Protein AF-A0A8S7XB32-F1 (afdb_monomer_lite)

InterPro domains:
  IPR017739 Type VI secretion system-associated, VCA0119 [PF16989] (12-96)

Secondary structure (DSSP, 8-state):
-----THHHHHHHHTHHHHHHHHHHH-HHHHHHHHHT-TT--SHHHHHHHHHHHHHHHHHTT-HHHHHHHHHHHHHHHHT--HHHH-HHHHHHHHHHHHHHHHHHHTT-S--HHHHHHHHHHHHHHHHH-HHHHHHHHHTTS--

Organism: Escherichia coli (NCBI:txid562)

Radius of gyration: 22.01 Å; chains: 1; bounding box: 54×18×60 Å

Foldseek 3Di:
DDDPPCPVLVVLLVCLVVLLVCCVPPNLVRSLVCLVPDPPQDAPSSVLSSLLSNLVSCVVVPVPVVSVVSVVVSVVSVVPDDCCRVPLPVVLVVLLVVLVVLVVVCVVDPDCPVSVVVNVVSLVVNCVSPVVVSVVVVVVVVPD

pLDDT: mean 87.92, std 14.81, range [36.84, 98.31]

Sequence (144 aa):
AAVPTDDATNDVLALEPEALEMADSQGVEAALGWIQTRPGITTARQRLLLRLLMARVAEQYGKNEMALLLLEELDTAAQGITLTQWEPELLFEVKARQLKLLRLRAHRYADKALLNRKMEILLGTLVTIDPVRAAVLCDTQHKE

Structure (mmCIF, N/CA/C/O backbone):
data_AF-A0A8S7XB32-F1
#
_entry.id   AF-A0A8S7XB32-F1
#
loop_
_atom_site.group_PDB
_atom_site.id
_atom_site.type_symbol
_atom_site.label_atom_id
_atom_site.label_alt_id
_atom_site.label_comp_id
_atom_site.label_asym_id
_atom_site.label_entity_id
_atom_site.label_seq_id
_atom_site.pdbx_PDB_ins_code
_atom_site.Cartn_x
_atom_site.Cartn_y
_atom_site.Cartn_z
_atom_site.occupancy
_atom_site.B_iso_or_equiv
_atom_site.auth_seq_id
_atom_site.auth_comp_id
_atom_site.auth_asym_id
_atom_site.auth_atom_id
_atom_site.pdbx_PDB_model_num
ATOM 1 N N . ALA A 1 1 ? -7.615 8.338 -22.190 1.00 37.62 1 ALA A N 1
ATOM 2 C CA . ALA A 1 1 ? -8.230 7.407 -21.229 1.00 37.62 1 ALA A CA 1
ATOM 3 C C . ALA A 1 1 ? -8.207 8.095 -19.879 1.00 37.62 1 ALA A C 1
ATOM 5 O O . ALA A 1 1 ? -7.160 8.634 -19.536 1.00 37.62 1 ALA A O 1
ATOM 6 N N . ALA A 1 2 ? -9.354 8.191 -19.208 1.00 36.84 2 ALA A N 1
ATOM 7 C CA . ALA A 1 2 ? -9.426 8.756 -17.868 1.00 36.84 2 ALA A CA 1
ATOM 8 C C . ALA A 1 2 ? -8.513 7.932 -16.952 1.00 36.84 2 ALA A C 1
ATOM 10 O O . ALA A 1 2 ? -8.619 6.707 -16.923 1.00 36.84 2 ALA A O 1
ATOM 11 N N . VAL A 1 3 ? -7.568 8.603 -16.299 1.00 38.66 3 VAL A N 1
ATOM 12 C CA . VAL A 1 3 ? -6.813 8.027 -15.186 1.00 38.66 3 VAL A CA 1
ATOM 13 C C . VAL A 1 3 ? -7.864 7.726 -14.116 1.00 38.66 3 VAL A C 1
ATOM 15 O O . VAL A 1 3 ? -8.619 8.650 -13.804 1.00 38.66 3 VAL A O 1
ATOM 18 N N . PRO A 1 4 ? -8.006 6.482 -13.623 1.00 42.34 4 PRO A N 1
ATOM 19 C CA . PRO A 1 4 ? -8.867 6.243 -12.480 1.00 42.34 4 PRO A CA 1
ATOM 20 C C . PRO A 1 4 ? -8.300 7.097 -11.350 1.00 42.34 4 PRO A C 1
ATOM 22 O O . PRO A 1 4 ? -7.150 6.933 -10.952 1.00 42.34 4 PRO A O 1
ATOM 25 N N . THR A 1 5 ? -9.061 8.112 -10.959 1.00 42.47 5 THR A N 1
ATOM 26 C CA . THR A 1 5 ? -8.729 8.981 -9.842 1.00 42.47 5 THR A CA 1
ATOM 27 C C . THR A 1 5 ? -8.639 8.133 -8.583 1.00 42.47 5 THR A C 1
ATOM 29 O O .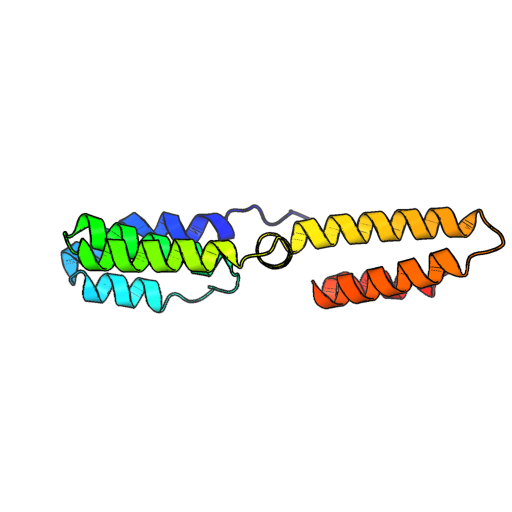 THR A 1 5 ? -9.338 7.130 -8.449 1.00 42.47 5 THR A O 1
ATOM 32 N N . ASP A 1 6 ? -7.788 8.574 -7.664 1.00 49.28 6 ASP A N 1
ATOM 33 C CA . ASP A 1 6 ? -7.563 8.108 -6.289 1.00 49.28 6 ASP A CA 1
ATOM 34 C C . ASP A 1 6 ? -8.819 7.861 -5.410 1.00 49.28 6 ASP A C 1
ATOM 36 O O . ASP A 1 6 ? -8.701 7.632 -4.205 1.00 49.28 6 ASP A O 1
ATOM 40 N N . ASP A 1 7 ? -10.031 7.905 -5.968 1.00 45.78 7 ASP A N 1
ATOM 41 C CA . ASP A 1 7 ? -11.299 7.752 -5.254 1.00 45.78 7 ASP A CA 1
ATOM 42 C C . ASP A 1 7 ? -11.420 6.371 -4.598 1.00 45.78 7 ASP A C 1
ATOM 44 O O . ASP A 1 7 ? -11.670 6.287 -3.398 1.00 45.78 7 ASP A O 1
ATOM 48 N N . ALA A 1 8 ? -11.087 5.287 -5.311 1.00 48.41 8 ALA A N 1
ATOM 49 C CA . ALA A 1 8 ? -11.128 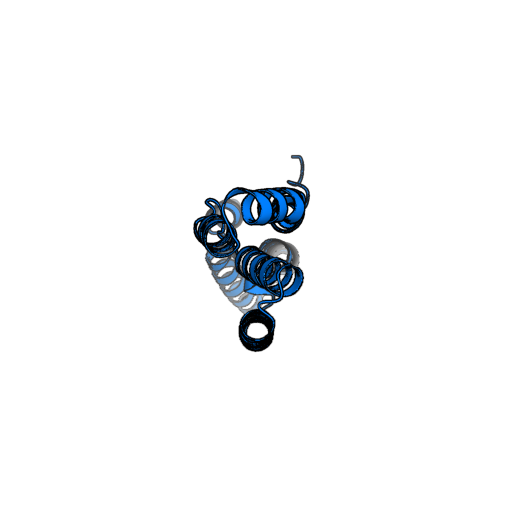3.933 -4.739 1.00 48.41 8 ALA A CA 1
ATOM 50 C C . ALA A 1 8 ? -10.148 3.743 -3.562 1.00 48.41 8 ALA A C 1
ATOM 52 O O . ALA A 1 8 ? -10.289 2.836 -2.735 1.00 48.41 8 ALA A O 1
ATOM 53 N N . THR A 1 9 ? -9.117 4.587 -3.489 1.00 51.78 9 THR A N 1
ATOM 54 C CA . THR A 1 9 ? -8.089 4.579 -2.451 1.00 51.78 9 THR A CA 1
ATOM 55 C C . THR A 1 9 ? -8.488 5.416 -1.229 1.00 51.78 9 THR A C 1
ATOM 57 O O . THR A 1 9 ? -7.918 5.199 -0.156 1.00 51.78 9 THR A O 1
ATOM 60 N N . ASN A 1 10 ? -9.452 6.335 -1.359 1.00 55.75 10 ASN A N 1
ATOM 61 C CA . ASN A 1 10 ? -10.005 7.147 -0.267 1.00 55.75 10 ASN A CA 1
ATOM 62 C C . ASN A 1 10 ? -11.328 6.581 0.296 1.00 55.75 10 ASN A C 1
ATOM 64 O O . ASN A 1 10 ? -11.760 6.970 1.381 1.00 55.75 10 ASN A O 1
ATOM 68 N N . ASP A 1 11 ? -11.920 5.600 -0.388 1.00 76.56 11 ASP A N 1
ATOM 69 C CA . ASP A 1 11 ? -13.190 4.974 -0.006 1.00 76.56 11 ASP A CA 1
ATOM 70 C C . ASP A 1 11 ? -13.159 4.257 1.350 1.00 76.56 11 ASP A C 1
ATOM 72 O O . ASP A 1 11 ? -14.167 4.230 2.048 1.00 76.56 11 ASP A O 1
ATOM 76 N N . VAL A 1 12 ? -12.025 3.678 1.768 1.00 89.25 12 VAL A N 1
ATOM 77 C CA . VAL A 1 12 ? -11.994 2.848 2.991 1.00 89.25 12 VAL A CA 1
ATOM 78 C C . VAL A 1 12 ? -12.271 3.674 4.246 1.00 89.25 12 VAL A C 1
ATOM 80 O O . VAL A 1 12 ? -13.068 3.257 5.080 1.00 89.25 12 VAL A O 1
ATOM 83 N N . LEU A 1 13 ? -11.646 4.847 4.390 1.00 91.81 13 LEU A N 1
ATOM 84 C CA . LEU A 1 13 ? -11.884 5.707 5.555 1.00 91.81 13 LEU A CA 1
ATOM 85 C C . LEU A 1 13 ? -13.231 6.436 5.477 1.00 91.81 13 LEU A C 1
ATOM 87 O O . LEU A 1 13 ? -13.777 6.799 6.514 1.00 91.81 13 LEU A O 1
ATOM 91 N N . ALA A 1 14 ? -13.803 6.593 4.280 1.00 92.31 14 ALA A N 1
ATOM 92 C CA . ALA A 1 14 ? -15.145 7.147 4.107 1.00 92.31 14 ALA A CA 1
ATOM 93 C C . ALA A 1 14 ? -16.254 6.250 4.700 1.00 92.31 14 ALA A C 1
ATOM 95 O O . ALA A 1 14 ? -17.372 6.720 4.889 1.00 92.31 14 ALA A O 1
ATOM 96 N N . LEU A 1 15 ? -15.946 4.988 5.032 1.00 93.44 15 LEU A N 1
ATOM 97 C CA . LEU A 1 15 ? -16.860 4.040 5.688 1.00 93.44 15 LEU A CA 1
ATOM 98 C C . LEU A 1 15 ? -16.975 4.230 7.202 1.00 93.44 15 LEU A C 1
ATOM 100 O O . LEU A 1 15 ? -17.771 3.553 7.846 1.00 93.44 15 LEU A O 1
ATOM 104 N N . GLU A 1 16 ? -16.179 5.116 7.790 1.00 95.75 16 GLU A N 1
ATOM 105 C CA . GLU A 1 16 ? -16.225 5.392 9.222 1.00 95.75 16 GLU A CA 1
ATOM 106 C C . GLU A 1 16 ? -17.617 5.724 9.775 1.00 95.75 16 GLU A C 1
ATOM 108 O O . GLU A 1 16 ? -17.998 5.071 10.744 1.00 95.75 16 GLU A O 1
ATOM 113 N N . PRO A 1 17 ? -18.413 6.646 9.196 1.00 96.44 17 PRO A N 1
ATOM 114 C CA . PRO A 1 17 ? -19.762 6.904 9.695 1.00 96.44 17 PRO A CA 1
ATOM 115 C C . PRO A 1 17 ? -20.636 5.641 9.718 1.00 96.44 17 PRO A C 1
ATOM 117 O O . PRO A 1 17 ? -21.289 5.383 10.722 1.00 96.44 17 PRO A O 1
ATOM 120 N N . GLU A 1 18 ? -20.586 4.807 8.674 1.00 96.50 18 GLU A N 1
ATOM 121 C CA . GLU A 1 18 ? -21.346 3.547 8.609 1.00 96.50 18 GLU A CA 1
ATOM 122 C C . GLU A 1 18 ? -20.871 2.544 9.676 1.00 96.50 18 GLU A C 1
ATOM 124 O O . GLU A 1 18 ? -21.677 1.863 10.311 1.00 96.50 18 GLU A O 1
ATOM 129 N N . ALA A 1 19 ? -19.560 2.479 9.929 1.00 97.06 19 ALA A N 1
ATOM 130 C CA . ALA A 1 19 ? -19.000 1.629 10.975 1.00 97.06 19 ALA A CA 1
ATOM 131 C C . ALA A 1 19 ? -19.415 2.080 12.386 1.00 97.06 19 ALA A C 1
ATOM 133 O O . ALA A 1 19 ? -19.663 1.236 13.248 1.00 97.06 19 ALA A O 1
ATOM 134 N N . LEU A 1 20 ? -19.500 3.393 12.622 1.00 97.62 20 LEU A N 1
ATOM 135 C CA . LEU A 1 20 ? -19.987 3.954 13.883 1.00 97.62 20 LEU A CA 1
ATOM 136 C C . LEU A 1 20 ? -21.488 3.683 14.059 1.00 97.62 20 LEU A C 1
ATOM 138 O O . LEU A 1 20 ? -21.894 3.166 15.093 1.00 97.62 20 LEU A O 1
ATOM 142 N N . GLU A 1 21 ? -22.305 3.897 13.027 1.00 97.56 21 GLU A N 1
ATOM 143 C CA . GLU A 1 21 ? -23.735 3.550 13.061 1.00 97.56 21 GLU A CA 1
ATOM 144 C C . GLU A 1 21 ? -23.964 2.052 13.341 1.00 97.56 21 GLU A C 1
ATOM 146 O O . GLU A 1 21 ? -24.854 1.667 14.109 1.00 97.56 21 GLU A O 1
ATOM 151 N N . MET A 1 22 ? -23.134 1.180 12.761 1.00 97.44 22 MET A N 1
ATOM 152 C CA . MET A 1 22 ? -23.139 -0.258 13.042 1.00 97.44 22 MET A CA 1
ATOM 153 C C . MET A 1 22 ? -22.771 -0.551 14.501 1.00 97.44 22 MET A C 1
ATOM 155 O O . MET A 1 22 ? -23.405 -1.385 15.144 1.00 97.44 22 MET A O 1
ATOM 159 N N . ALA A 1 23 ? -21.761 0.132 15.039 1.00 97.50 23 ALA A N 1
ATOM 160 C CA . ALA A 1 23 ? -21.334 -0.050 16.419 1.00 97.50 23 ALA A CA 1
ATOM 161 C C . ALA A 1 23 ? -22.400 0.429 17.419 1.00 97.50 23 ALA A C 1
ATOM 163 O O . ALA A 1 23 ? -22.637 -0.257 18.415 1.00 97.50 23 ALA A O 1
ATOM 164 N N . ASP A 1 24 ? -23.090 1.534 17.126 1.00 97.75 24 ASP A N 1
ATOM 165 C CA . ASP A 1 24 ? -24.211 2.041 17.926 1.00 97.75 24 ASP A CA 1
ATOM 166 C C . ASP A 1 24 ? -25.418 1.094 17.912 1.00 97.75 24 ASP A C 1
ATOM 168 O O . ASP A 1 24 ? -26.086 0.914 18.931 1.00 97.75 24 ASP A O 1
ATOM 172 N N . SER A 1 25 ? -25.710 0.477 16.763 1.00 97.69 25 SER A N 1
ATOM 173 C CA . SER A 1 25 ? -26.911 -0.349 16.577 1.00 97.69 25 SER A CA 1
ATOM 174 C C . SER A 1 25 ? -26.722 -1.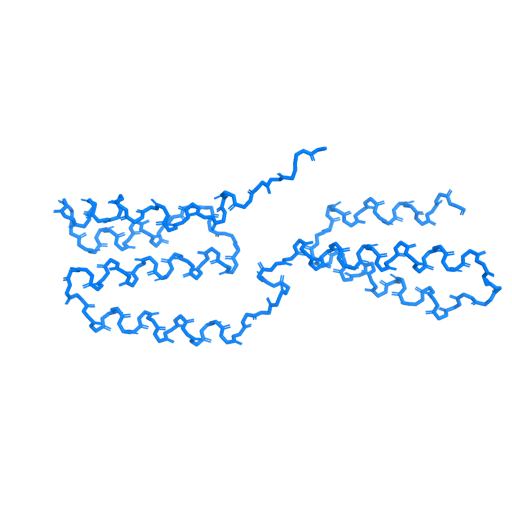830 16.924 1.00 97.69 25 SER A C 1
ATOM 176 O O . SER A 1 25 ? -27.644 -2.459 17.445 1.00 97.69 25 SER A O 1
ATOM 178 N N . GLN A 1 26 ? -25.551 -2.400 16.636 1.00 97.44 26 GLN A N 1
ATOM 179 C CA . GLN A 1 26 ? -25.266 -3.840 16.731 1.00 97.44 26 GLN A CA 1
ATOM 180 C C . GLN A 1 26 ? -24.061 -4.162 17.625 1.00 97.44 26 GLN A C 1
ATOM 182 O O . GLN A 1 26 ? -23.781 -5.331 17.894 1.00 97.44 26 GLN A O 1
ATOM 187 N N . GLY A 1 27 ? -23.370 -3.140 18.131 1.00 96.94 27 GLY A N 1
ATOM 188 C CA . GLY A 1 27 ? -22.212 -3.279 19.003 1.00 96.94 27 GLY A CA 1
ATOM 189 C C . GLY A 1 27 ? -20.876 -3.267 18.260 1.00 96.94 27 GLY A C 1
ATOM 190 O O . GLY A 1 27 ? -20.765 -3.579 17.074 1.00 96.94 27 GLY A O 1
ATOM 191 N N . VAL A 1 28 ? -19.819 -2.932 19.004 1.00 97.06 28 VAL A N 1
ATOM 192 C CA . VAL A 1 28 ? -18.452 -2.759 18.480 1.00 97.06 28 VAL A CA 1
ATOM 193 C C . VAL A 1 28 ? -17.927 -4.016 17.784 1.00 97.06 28 VAL A C 1
ATOM 195 O O . VAL A 1 28 ? -17.269 -3.920 16.756 1.00 97.06 28 VAL A O 1
ATOM 198 N N . GLU A 1 29 ? -18.225 -5.205 18.311 1.00 96.81 29 GLU A N 1
ATOM 199 C CA . GLU A 1 29 ? -17.777 -6.470 17.713 1.00 96.81 29 GLU A CA 1
ATOM 200 C C . GLU A 1 29 ? -18.375 -6.687 16.315 1.00 96.81 29 GLU A C 1
ATOM 202 O O . GLU A 1 29 ? -17.653 -7.074 15.395 1.00 96.81 29 GLU A O 1
ATOM 207 N N . ALA A 1 30 ? -19.658 -6.356 16.128 1.00 97.31 30 ALA A N 1
ATOM 208 C CA . ALA A 1 30 ? -20.321 -6.438 14.830 1.00 97.31 30 ALA A CA 1
ATOM 209 C C . ALA A 1 30 ? -19.704 -5.453 13.825 1.00 97.31 30 ALA A C 1
ATOM 211 O O . ALA A 1 30 ? -19.396 -5.839 12.697 1.00 97.31 30 ALA A O 1
ATOM 212 N N . ALA A 1 31 ? -19.444 -4.212 14.252 1.00 97.75 31 ALA A N 1
ATOM 213 C CA . ALA A 1 31 ? -18.771 -3.215 13.422 1.00 97.75 31 ALA A CA 1
ATOM 214 C C . ALA A 1 31 ? -17.358 -3.656 13.013 1.00 97.75 31 ALA A C 1
ATOM 216 O O . ALA A 1 31 ? -17.005 -3.597 11.836 1.00 97.75 31 ALA A O 1
ATOM 217 N N . LEU A 1 32 ? -16.557 -4.167 13.953 1.00 96.75 32 LEU A N 1
ATOM 218 C CA . LEU A 1 32 ? -15.210 -4.663 13.663 1.00 96.75 32 LEU A CA 1
ATOM 219 C C . LEU A 1 32 ? -15.229 -5.874 12.721 1.00 96.75 32 LEU A C 1
ATOM 221 O O . LEU A 1 32 ? -14.415 -5.932 11.798 1.00 96.75 32 LEU A O 1
ATOM 225 N N . GLY A 1 33 ? -16.164 -6.811 12.905 1.00 96.81 33 GLY A N 1
ATOM 226 C CA . GLY A 1 33 ? -16.346 -7.951 12.003 1.00 96.81 33 GLY A CA 1
ATOM 227 C C . GLY A 1 33 ? -16.764 -7.526 10.590 1.00 96.81 33 GLY A C 1
ATOM 228 O O . GLY A 1 33 ? -16.260 -8.060 9.598 1.00 96.81 33 GLY A O 1
ATOM 229 N N . TRP A 1 34 ? -17.628 -6.516 10.485 1.00 96.25 34 TRP A N 1
ATOM 230 C CA . TRP A 1 34 ? -18.037 -5.927 9.210 1.00 96.25 34 TRP A CA 1
ATOM 231 C C . TRP A 1 34 ? -16.875 -5.228 8.491 1.00 96.25 34 TRP A C 1
ATOM 233 O O . TRP A 1 34 ? -16.673 -5.452 7.297 1.00 96.25 34 TRP A O 1
ATOM 243 N N . ILE A 1 35 ? -16.054 -4.456 9.216 1.00 95.88 35 ILE A N 1
ATOM 244 C CA . ILE A 1 35 ? -14.838 -3.850 8.653 1.00 95.88 35 ILE A CA 1
ATOM 245 C C . ILE A 1 35 ? -13.876 -4.948 8.176 1.00 95.88 35 ILE A C 1
ATOM 247 O O . ILE A 1 35 ? -13.373 -4.884 7.058 1.00 95.88 35 ILE A O 1
ATOM 251 N N . GLN A 1 36 ? -13.633 -5.980 8.991 1.00 94.38 36 GLN A N 1
ATOM 252 C CA . GLN A 1 36 ? -12.665 -7.040 8.688 1.00 94.38 36 GLN A CA 1
ATOM 253 C C . GLN A 1 36 ? -13.028 -7.860 7.442 1.00 94.38 36 GLN A C 1
ATOM 255 O O . GLN A 1 36 ? -12.141 -8.302 6.712 1.00 94.38 36 GLN A O 1
ATOM 260 N N . THR A 1 37 ? -14.320 -8.071 7.192 1.00 93.12 37 THR A N 1
ATOM 261 C CA . THR A 1 37 ? -14.819 -8.904 6.084 1.00 93.12 37 THR A CA 1
ATOM 262 C C . THR A 1 37 ? -15.078 -8.115 4.798 1.00 93.12 37 THR A C 1
ATOM 264 O O . THR A 1 37 ? -15.670 -8.642 3.852 1.00 93.12 37 THR A O 1
ATOM 267 N N . ARG A 1 38 ? -14.612 -6.858 4.725 1.00 90.69 38 ARG A N 1
ATOM 268 C CA . ARG A 1 38 ? -14.865 -5.973 3.586 1.00 90.69 38 ARG A CA 1
ATOM 269 C C . ARG A 1 38 ? -14.301 -6.552 2.274 1.00 90.69 38 ARG A C 1
ATOM 271 O O . ARG A 1 38 ? -13.102 -6.835 2.189 1.00 90.69 38 ARG A O 1
ATOM 278 N N . PRO A 1 39 ? -15.124 -6.691 1.217 1.00 87.81 39 PRO A N 1
ATOM 279 C CA . PRO A 1 39 ? -14.643 -7.118 -0.092 1.00 87.81 39 PRO A CA 1
ATOM 280 C C . PRO A 1 39 ? -13.838 -6.004 -0.778 1.00 87.81 39 PRO A C 1
ATOM 282 O O . PRO A 1 39 ? -13.979 -4.826 -0.460 1.00 87.81 39 PRO A O 1
ATOM 285 N N . GLY A 1 40 ? -13.010 -6.368 -1.760 1.00 85.06 40 GLY A N 1
ATOM 286 C CA . GLY A 1 40 ? -12.283 -5.397 -2.594 1.00 85.06 40 GLY A CA 1
ATOM 287 C C . GLY A 1 40 ? -10.972 -4.870 -2.001 1.00 85.06 40 GLY A C 1
ATOM 288 O O . GLY A 1 40 ? -10.302 -4.051 -2.627 1.00 85.06 40 GLY A O 1
ATOM 289 N N . ILE A 1 41 ? -10.559 -5.370 -0.837 1.00 87.38 41 ILE A N 1
ATOM 290 C CA . ILE A 1 41 ? -9.277 -5.031 -0.215 1.00 87.38 41 ILE A CA 1
ATOM 291 C C . ILE A 1 41 ? -8.165 -5.847 -0.874 1.00 87.38 41 ILE A C 1
ATOM 293 O O . ILE A 1 41 ? -7.969 -7.027 -0.586 1.00 87.38 41 ILE A O 1
ATOM 297 N N . THR A 1 42 ? -7.430 -5.212 -1.780 1.00 82.88 42 THR A N 1
ATOM 298 C CA . THR A 1 42 ? -6.435 -5.885 -2.628 1.00 82.88 42 THR A CA 1
ATOM 299 C C . THR A 1 42 ? -5.024 -5.353 -2.396 1.00 82.88 42 THR A C 1
ATOM 301 O O . THR A 1 42 ? -4.065 -6.133 -2.380 1.00 82.88 42 THR A O 1
ATOM 304 N N . THR A 1 43 ? -4.872 -4.058 -2.112 1.00 84.50 43 THR A N 1
ATOM 305 C CA . THR A 1 43 ? -3.559 -3.416 -1.956 1.00 84.50 43 THR A CA 1
ATOM 306 C C . THR A 1 43 ? -3.075 -3.383 -0.503 1.00 84.50 43 THR A C 1
ATOM 308 O O . THR A 1 43 ? -3.856 -3.494 0.445 1.00 84.50 43 THR A O 1
ATOM 311 N N . ALA A 1 44 ? -1.759 -3.225 -0.308 1.00 86.81 44 ALA A N 1
ATOM 312 C CA . ALA A 1 44 ? -1.175 -3.066 1.029 1.00 86.81 44 ALA A CA 1
ATOM 313 C C . ALA A 1 44 ? -1.693 -1.796 1.724 1.00 86.81 44 ALA A C 1
ATOM 315 O O . ALA A 1 44 ? -2.044 -1.836 2.901 1.00 86.81 44 ALA A O 1
ATOM 316 N N . ARG A 1 45 ? -1.828 -0.701 0.963 1.00 86.38 45 ARG A N 1
ATOM 317 C CA . ARG A 1 45 ? -2.414 0.562 1.426 1.00 86.38 45 ARG A CA 1
ATOM 318 C C . ARG A 1 45 ? -3.852 0.380 1.915 1.00 86.38 45 ARG A C 1
ATOM 320 O O . ARG A 1 45 ? -4.167 0.801 3.021 1.00 86.38 45 ARG A O 1
ATOM 327 N N . GLN A 1 46 ? -4.708 -0.297 1.143 1.00 88.12 46 GLN A N 1
ATOM 328 C CA . GLN A 1 46 ? -6.098 -0.564 1.543 1.00 88.12 46 GLN A CA 1
ATOM 329 C C . GLN A 1 46 ? -6.182 -1.393 2.831 1.00 88.12 46 GLN A C 1
ATOM 331 O O . GLN A 1 46 ? -6.984 -1.074 3.705 1.00 88.12 46 GLN A O 1
ATOM 336 N N . ARG A 1 47 ? -5.334 -2.423 2.977 1.00 90.25 47 ARG A N 1
ATOM 337 C CA . ARG A 1 47 ? -5.274 -3.233 4.207 1.00 90.25 47 ARG A CA 1
ATOM 338 C C . ARG A 1 47 ? -4.910 -2.398 5.434 1.00 90.25 47 ARG A C 1
ATOM 340 O O . ARG A 1 47 ? -5.541 -2.560 6.474 1.00 90.25 47 ARG A O 1
ATOM 347 N N . LEU A 1 48 ? -3.946 -1.487 5.310 1.00 91.69 48 LEU A N 1
ATOM 348 C CA . LEU A 1 48 ? -3.594 -0.584 6.407 1.00 91.69 48 LEU A CA 1
ATOM 349 C C . LEU A 1 48 ? -4.717 0.394 6.747 1.00 91.69 48 LEU A C 1
ATOM 351 O O . LEU A 1 48 ? -5.037 0.559 7.918 1.00 91.69 48 LEU A O 1
ATOM 355 N N . LEU A 1 49 ? -5.352 1.011 5.747 1.00 92.69 49 LEU A N 1
ATOM 356 C CA . LEU A 1 49 ? -6.471 1.929 5.989 1.00 92.69 49 LEU A CA 1
ATOM 357 C C . LEU A 1 49 ? -7.648 1.228 6.678 1.00 92.69 49 LEU A C 1
ATOM 359 O O . LEU A 1 49 ? -8.267 1.803 7.569 1.00 92.69 49 LEU A O 1
ATOM 363 N N . LEU A 1 50 ? -7.916 -0.029 6.320 1.00 94.50 50 LEU A N 1
ATOM 364 C CA . LEU A 1 50 ? -8.934 -0.851 6.972 1.00 94.50 50 LEU A CA 1
ATOM 365 C C . LEU A 1 50 ? -8.586 -1.101 8.443 1.00 94.50 50 LEU A C 1
ATOM 367 O O . LEU A 1 50 ? -9.440 -0.970 9.318 1.00 94.50 50 LEU A O 1
ATOM 371 N N . ARG A 1 51 ? -7.320 -1.411 8.733 1.00 95.38 51 ARG A N 1
ATOM 372 C CA . ARG A 1 51 ? -6.848 -1.642 10.102 1.00 95.38 51 ARG A CA 1
ATOM 373 C C . ARG A 1 51 ? -6.882 -0.373 10.955 1.00 95.38 51 ARG A C 1
ATOM 375 O O . ARG A 1 51 ? -7.287 -0.427 12.113 1.00 95.38 51 ARG A O 1
ATOM 382 N N . LEU A 1 52 ? -6.540 0.769 10.362 1.00 96.56 52 LEU A N 1
ATOM 383 C CA . LEU A 1 52 ? -6.686 2.082 10.986 1.00 96.56 52 LEU A CA 1
ATOM 384 C C . LEU A 1 52 ? -8.157 2.395 11.296 1.00 96.56 52 LEU A C 1
ATOM 386 O O . LEU A 1 52 ? -8.460 2.865 12.388 1.00 96.56 52 LEU A O 1
ATOM 390 N N . LEU A 1 53 ? -9.078 2.098 10.375 1.00 97.00 53 LEU A N 1
ATOM 391 C CA . LEU A 1 53 ? -10.511 2.277 10.613 1.00 97.00 53 LEU A CA 1
ATOM 392 C C . LEU A 1 53 ? -10.994 1.445 11.814 1.00 97.00 53 LEU A C 1
ATOM 394 O O . LEU A 1 53 ? -11.699 1.969 12.673 1.00 97.00 53 LEU A O 1
ATOM 398 N N . MET A 1 54 ? -10.563 0.184 11.923 1.00 97.62 54 MET A N 1
ATOM 399 C CA . MET A 1 54 ? -10.860 -0.650 13.097 1.00 97.62 54 MET A CA 1
ATOM 400 C C . MET A 1 54 ? -10.359 -0.010 14.399 1.00 97.62 54 MET A C 1
ATOM 402 O O . MET A 1 54 ? -11.077 -0.027 15.397 1.00 97.62 54 MET A O 1
ATOM 406 N N . ALA A 1 55 ? -9.152 0.567 14.392 1.00 98.00 55 ALA A N 1
ATOM 407 C CA . ALA A 1 55 ? -8.582 1.229 15.565 1.00 98.00 55 ALA A CA 1
ATOM 408 C C . ALA A 1 55 ? -9.403 2.450 15.996 1.00 98.00 55 ALA A C 1
ATOM 410 O O . ALA A 1 55 ? -9.704 2.585 17.179 1.00 98.00 55 ALA A O 1
ATOM 411 N N . ARG A 1 56 ? -9.835 3.281 15.039 1.00 97.62 56 ARG A N 1
ATOM 412 C CA . ARG A 1 56 ? -10.669 4.469 15.297 1.00 97.62 56 ARG A CA 1
ATOM 413 C C . ARG A 1 56 ? -12.025 4.101 15.897 1.00 97.62 56 ARG A C 1
ATOM 415 O O . ARG A 1 56 ? -12.458 4.721 16.863 1.00 97.62 56 ARG A O 1
ATOM 422 N N . VAL A 1 57 ? -12.666 3.048 15.384 1.00 98.00 57 VAL A N 1
ATOM 423 C CA . VAL A 1 57 ? -13.917 2.535 15.967 1.00 98.00 57 VAL A CA 1
ATOM 424 C C . VAL A 1 57 ? -13.671 1.976 17.371 1.00 98.00 57 VAL A C 1
ATOM 426 O O . VAL A 1 57 ? -14.418 2.288 18.291 1.00 98.00 57 VAL A O 1
ATOM 429 N N . ALA A 1 58 ? -12.615 1.189 17.584 1.00 98.00 58 ALA A N 1
ATOM 430 C CA . ALA A 1 58 ? -12.295 0.668 18.914 1.00 98.00 58 ALA A CA 1
ATOM 431 C C . ALA A 1 58 ? -12.062 1.799 19.940 1.00 98.00 58 ALA A C 1
ATOM 433 O O . ALA A 1 58 ? -12.592 1.740 21.051 1.00 98.00 58 ALA A O 1
ATOM 434 N N . GLU A 1 59 ? -11.321 2.838 19.553 1.00 97.75 59 GLU A N 1
ATOM 435 C CA . GLU A 1 59 ? -11.052 4.025 20.370 1.00 97.75 59 GLU A CA 1
ATOM 436 C C . GLU A 1 59 ? -12.344 4.772 20.738 1.00 97.75 59 GLU A C 1
ATOM 438 O O . GLU A 1 59 ? -12.590 5.027 21.918 1.00 97.75 59 GLU A O 1
ATOM 443 N N . GLN A 1 60 ? -13.217 5.037 19.759 1.00 97.25 60 GLN A N 1
ATOM 444 C CA . GLN A 1 60 ? -14.464 5.787 19.955 1.00 97.25 60 GLN A CA 1
ATOM 445 C C . GLN A 1 60 ? -15.405 5.147 20.993 1.00 97.25 60 GLN A C 1
ATOM 447 O O . GLN A 1 60 ? -16.118 5.855 21.705 1.00 97.25 60 GLN A O 1
ATOM 452 N N . TYR A 1 61 ? -15.390 3.817 21.118 1.00 97.62 61 TYR A N 1
ATOM 453 C CA . TYR A 1 61 ? -16.235 3.068 22.059 1.00 97.62 61 TYR A CA 1
ATOM 454 C C . TYR A 1 61 ? -15.489 2.599 23.319 1.00 97.62 61 TYR A C 1
ATOM 456 O O . TYR A 1 61 ? -15.933 1.675 24.008 1.00 97.62 61 TYR A O 1
ATOM 464 N N . GLY A 1 62 ? -14.343 3.211 23.636 1.00 96.19 62 GLY A N 1
ATOM 465 C CA . GLY A 1 62 ? -13.610 2.968 24.881 1.00 96.19 62 GLY A CA 1
ATOM 466 C C . GLY A 1 62 ? -12.884 1.620 24.947 1.00 96.19 62 GLY A C 1
ATOM 467 O O . GLY A 1 62 ? -12.478 1.187 26.028 1.00 96.19 62 GLY A O 1
ATOM 468 N N . LYS A 1 63 ? -12.689 0.932 23.813 1.00 97.50 63 LYS A N 1
ATOM 469 C CA . LYS A 1 63 ? -11.864 -0.286 23.708 1.00 97.50 63 LYS A CA 1
ATOM 470 C C . LYS A 1 63 ? -10.386 0.091 23.552 1.00 97.50 63 LYS A C 1
ATOM 472 O O . LYS A 1 63 ? -9.712 -0.364 22.633 1.00 97.50 63 LYS A O 1
ATOM 477 N N . ASN A 1 64 ? -9.885 0.914 24.471 1.00 96.81 64 ASN A N 1
ATOM 478 C CA . ASN A 1 64 ? -8.591 1.594 24.352 1.00 96.81 64 ASN A CA 1
ATOM 479 C C . ASN A 1 64 ? -7.413 0.624 24.195 1.00 96.81 64 ASN A C 1
ATOM 481 O O . ASN A 1 64 ? -6.568 0.834 23.337 1.00 96.81 64 ASN A O 1
ATOM 485 N N . GLU A 1 65 ? -7.388 -0.464 24.970 1.00 98.00 65 GLU A N 1
ATOM 486 C CA . GLU A 1 65 ? -6.332 -1.482 24.864 1.00 98.00 65 GLU A CA 1
ATOM 487 C C . GLU A 1 65 ? -6.298 -2.120 23.471 1.00 98.00 65 GLU A C 1
ATOM 489 O O . GLU A 1 65 ? -5.243 -2.313 22.879 1.00 98.00 65 GLU A O 1
ATOM 494 N N . MET A 1 66 ? -7.475 -2.395 22.903 1.00 96.44 66 MET A N 1
ATOM 495 C CA . MET A 1 66 ? -7.567 -2.914 21.545 1.00 96.44 66 MET A CA 1
ATOM 496 C C . MET A 1 66 ? -7.085 -1.872 20.539 1.00 96.44 66 MET A C 1
ATOM 498 O O . MET A 1 66 ? -6.284 -2.212 19.680 1.00 96.44 66 MET A O 1
ATOM 502 N N . ALA A 1 67 ? -7.523 -0.615 20.652 1.00 98.19 67 ALA A N 1
ATOM 503 C CA . ALA A 1 67 ? -7.055 0.459 19.779 1.00 98.19 67 ALA A CA 1
ATOM 504 C C . ALA A 1 67 ? -5.521 0.596 19.812 1.00 98.19 67 ALA A C 1
ATOM 506 O O . ALA A 1 67 ? -4.906 0.678 18.753 1.00 98.19 67 ALA A O 1
ATOM 507 N N . LEU A 1 68 ? -4.898 0.520 20.993 1.00 98.31 68 LEU A N 1
ATOM 508 C CA . LEU A 1 68 ? -3.438 0.537 21.136 1.00 98.31 68 LEU A CA 1
ATOM 509 C C . LEU A 1 68 ? -2.776 -0.638 20.410 1.00 98.31 68 LEU A C 1
ATOM 511 O O . LEU A 1 68 ? -1.925 -0.411 19.554 1.00 98.31 68 LEU A O 1
ATOM 515 N N . LEU A 1 69 ? -3.218 -1.874 20.662 1.00 97.69 69 LEU A N 1
ATOM 516 C CA . LEU A 1 69 ? -2.672 -3.064 19.994 1.00 97.69 69 LEU A CA 1
ATOM 517 C C . LEU A 1 69 ? -2.832 -3.005 18.465 1.00 97.69 69 LEU A C 1
ATOM 519 O O . LEU A 1 69 ? -1.951 -3.441 17.724 1.00 97.69 69 LEU A O 1
ATOM 523 N N . LEU A 1 70 ? -3.952 -2.458 17.981 1.00 96.44 70 LEU A N 1
ATOM 524 C CA . LEU A 1 70 ? -4.201 -2.246 16.553 1.00 96.44 70 LEU A CA 1
ATOM 525 C C . LEU A 1 70 ? -3.215 -1.244 15.946 1.00 96.44 70 LEU A C 1
ATOM 527 O O . LEU A 1 70 ? -2.712 -1.470 14.847 1.00 96.44 70 LEU A O 1
ATOM 531 N N . LEU A 1 71 ? -2.948 -0.144 16.650 1.00 97.44 71 LEU A N 1
ATOM 532 C CA . LEU A 1 71 ? -2.049 0.913 16.195 1.00 97.44 71 LEU A CA 1
ATOM 533 C C . LEU A 1 71 ? -0.574 0.487 16.257 1.00 97.44 71 LEU A C 1
ATOM 535 O O . LEU A 1 71 ? 0.176 0.813 15.343 1.00 97.44 71 LEU A O 1
ATOM 539 N N . GLU A 1 72 ? -0.160 -0.280 17.267 1.00 97.25 72 GLU A N 1
ATOM 540 C CA . GLU A 1 72 ? 1.201 -0.836 17.361 1.00 97.25 72 GLU A CA 1
ATOM 541 C C . GLU A 1 72 ? 1.500 -1.830 16.232 1.00 97.25 72 GLU A C 1
ATOM 543 O O . GLU A 1 72 ? 2.571 -1.799 15.613 1.00 97.25 72 GLU A O 1
ATOM 548 N N . GLU A 1 73 ? 0.538 -2.703 15.924 1.00 94.38 73 GLU A N 1
ATOM 549 C CA . GLU A 1 73 ? 0.653 -3.615 14.788 1.00 94.38 73 GLU A CA 1
ATOM 550 C C . GLU A 1 73 ? 0.703 -2.842 13.465 1.00 94.38 73 GLU A C 1
ATOM 552 O O . GLU A 1 73 ? 1.522 -3.159 12.602 1.00 94.38 73 GLU A O 1
ATOM 557 N N . LEU A 1 74 ? -0.118 -1.793 13.325 1.00 94.38 74 LEU A N 1
ATOM 558 C CA . LEU A 1 74 ? -0.121 -0.920 12.153 1.00 94.38 74 LEU A CA 1
ATOM 559 C C . LEU A 1 74 ? 1.237 -0.230 11.951 1.00 94.38 74 LEU A C 1
ATOM 561 O O . LEU A 1 74 ? 1.749 -0.224 10.831 1.00 94.38 74 LEU A O 1
ATOM 565 N N . ASP A 1 75 ? 1.825 0.323 13.015 1.00 94.38 75 ASP A N 1
ATOM 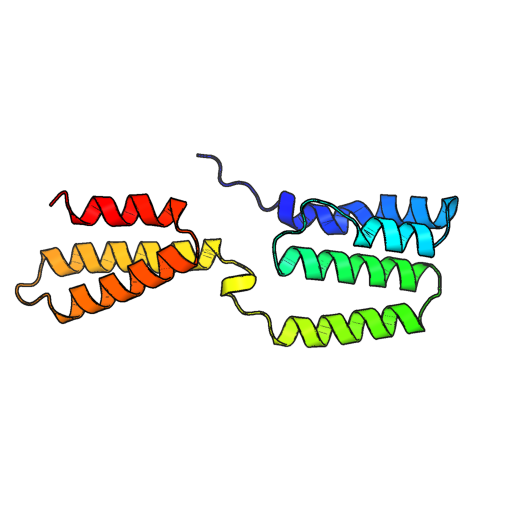566 C CA . ASP A 1 75 ? 3.136 0.979 12.967 1.00 94.38 75 ASP A CA 1
ATOM 567 C C . ASP A 1 75 ? 4.233 -0.009 12.547 1.00 94.38 75 ASP A C 1
ATOM 569 O O . ASP A 1 75 ? 5.009 0.254 11.626 1.00 94.38 75 ASP A O 1
ATOM 573 N N . THR A 1 76 ? 4.224 -1.209 13.131 1.00 92.56 76 THR A N 1
ATOM 574 C CA . THR A 1 76 ? 5.162 -2.283 12.774 1.00 92.56 76 THR A CA 1
ATOM 575 C C . THR A 1 76 ? 5.000 -2.709 11.312 1.00 92.56 76 THR A C 1
ATOM 577 O O . THR A 1 76 ? 5.983 -2.840 10.579 1.00 92.56 76 THR A O 1
ATOM 580 N N . ALA A 1 77 ? 3.762 -2.908 10.855 1.00 88.25 77 ALA A N 1
ATOM 581 C CA . ALA A 1 77 ? 3.474 -3.295 9.479 1.00 88.25 77 ALA A CA 1
ATOM 582 C C . ALA A 1 77 ? 3.901 -2.209 8.479 1.00 88.25 77 ALA A C 1
ATOM 584 O O . ALA A 1 77 ? 4.437 -2.531 7.415 1.00 88.25 77 ALA A O 1
ATOM 585 N N . ALA A 1 78 ? 3.719 -0.930 8.823 1.00 87.94 78 ALA A N 1
ATOM 586 C CA . ALA A 1 78 ? 4.092 0.199 7.978 1.00 87.94 78 ALA A CA 1
ATOM 587 C C . ALA A 1 78 ? 5.605 0.263 7.706 1.00 87.94 78 ALA A C 1
ATOM 589 O O . ALA A 1 78 ? 6.004 0.607 6.593 1.00 87.94 78 ALA A O 1
ATOM 590 N N . GLN A 1 79 ? 6.449 -0.145 8.662 1.00 89.50 79 GLN A N 1
ATOM 591 C CA . GLN A 1 79 ? 7.910 -0.178 8.490 1.00 89.50 79 GLN A CA 1
ATOM 592 C C . GLN A 1 79 ? 8.367 -1.128 7.368 1.00 89.50 79 GLN A C 1
ATOM 594 O O . GLN A 1 79 ? 9.418 -0.915 6.761 1.00 89.50 79 GLN A O 1
ATOM 599 N N . GLY A 1 80 ? 7.589 -2.174 7.076 1.00 86.81 80 GLY A N 1
ATOM 600 C CA . GLY A 1 80 ? 7.903 -3.163 6.041 1.00 86.81 80 GLY A CA 1
ATOM 601 C C . GLY A 1 80 ? 7.422 -2.795 4.637 1.00 86.81 80 GLY A C 1
ATOM 602 O O . GLY A 1 80 ? 7.742 -3.502 3.676 1.00 86.81 80 GLY A O 1
ATOM 603 N N . ILE A 1 81 ? 6.644 -1.720 4.491 1.00 88.25 81 ILE A N 1
ATOM 604 C CA . ILE A 1 81 ? 6.008 -1.397 3.217 1.00 88.25 81 ILE A CA 1
ATOM 605 C C . ILE A 1 81 ? 6.964 -0.650 2.309 1.00 88.25 81 ILE A C 1
ATOM 607 O O . ILE A 1 81 ? 7.482 0.422 2.612 1.00 88.25 81 ILE A O 1
ATOM 611 N N . THR A 1 82 ? 7.150 -1.218 1.126 1.00 89.81 82 THR A N 1
ATOM 612 C CA . THR A 1 82 ? 7.972 -0.605 0.087 1.00 89.81 82 THR A CA 1
ATOM 613 C C . THR A 1 82 ? 7.118 0.219 -0.869 1.00 89.81 82 THR A C 1
ATOM 615 O O . THR A 1 82 ? 5.931 -0.048 -1.063 1.00 89.81 82 THR A O 1
ATOM 618 N N . LEU A 1 83 ? 7.745 1.163 -1.576 1.00 84.44 83 LEU A N 1
ATOM 619 C CA . LEU A 1 83 ? 7.071 1.933 -2.627 1.00 84.44 83 LEU A CA 1
ATOM 620 C C . LEU A 1 83 ? 6.435 1.032 -3.703 1.00 84.44 83 LEU A C 1
ATOM 622 O O . LEU A 1 83 ? 5.401 1.385 -4.252 1.00 84.44 83 LEU A O 1
ATOM 626 N N . THR A 1 84 ? 7.009 -0.150 -3.965 1.00 85.31 84 THR A N 1
ATOM 627 C CA . THR A 1 84 ? 6.439 -1.124 -4.917 1.00 85.31 84 THR A CA 1
ATOM 628 C C . THR A 1 84 ? 5.064 -1.641 -4.487 1.00 85.31 84 THR A C 1
ATOM 630 O O . THR A 1 84 ? 4.243 -1.967 -5.334 1.00 85.31 84 THR A O 1
ATOM 633 N N . GLN A 1 85 ? 4.811 -1.704 -3.178 1.00 84.69 85 GLN A N 1
ATOM 634 C CA . GLN A 1 85 ? 3.549 -2.161 -2.598 1.00 84.69 85 GLN A CA 1
ATOM 635 C C . GLN A 1 85 ? 2.570 -1.004 -2.366 1.00 84.69 85 GLN A C 1
ATOM 637 O O . GLN A 1 85 ? 1.361 -1.233 -2.353 1.00 84.69 85 GLN A O 1
ATOM 642 N N . TRP A 1 86 ? 3.091 0.209 -2.149 1.00 84.81 86 TRP A N 1
ATOM 643 C CA . TRP A 1 86 ? 2.295 1.407 -1.878 1.00 84.81 86 TRP A CA 1
ATOM 644 C C . TRP A 1 86 ? 1.788 2.075 -3.161 1.00 84.81 86 TRP A C 1
ATOM 646 O O . TRP A 1 86 ? 0.596 2.323 -3.273 1.00 84.81 86 TRP A O 1
ATOM 656 N N . GLU A 1 87 ? 2.673 2.297 -4.138 1.00 86.88 87 GLU A N 1
ATOM 657 C CA . GLU A 1 87 ? 2.380 2.981 -5.408 1.00 86.88 87 GLU A CA 1
ATOM 658 C C . GLU A 1 87 ? 2.979 2.206 -6.598 1.00 86.88 87 GLU A C 1
ATOM 660 O O . GLU A 1 87 ? 3.920 2.673 -7.261 1.00 86.88 87 GLU A O 1
ATOM 665 N N . PRO A 1 88 ? 2.471 0.991 -6.889 1.00 87.94 88 PRO A N 1
ATOM 666 C CA . PRO A 1 88 ? 2.961 0.187 -8.009 1.00 87.94 88 PRO A CA 1
ATOM 667 C C . PRO A 1 88 ? 2.808 0.918 -9.349 1.00 87.94 88 PRO A C 1
ATOM 669 O O . PRO A 1 88 ? 3.671 0.800 -10.221 1.00 87.94 88 PRO A O 1
ATOM 672 N N . GLU A 1 89 ? 1.753 1.722 -9.510 1.00 88.62 89 GLU A N 1
ATOM 673 C CA . GLU A 1 89 ? 1.486 2.468 -10.740 1.00 88.62 89 GLU A CA 1
ATOM 674 C C . GLU A 1 89 ? 2.527 3.555 -11.012 1.00 88.62 89 GLU A C 1
ATOM 676 O O . GLU A 1 89 ? 3.033 3.657 -12.135 1.00 88.62 89 GLU A O 1
ATOM 681 N N . LEU A 1 90 ? 2.903 4.315 -9.979 1.00 90.50 90 LEU A N 1
ATOM 682 C CA . LEU A 1 90 ? 3.958 5.321 -10.069 1.00 90.50 90 LEU A CA 1
ATOM 683 C C . LEU A 1 90 ? 5.291 4.669 -10.443 1.00 90.50 90 LEU A C 1
ATOM 685 O O . LEU A 1 90 ? 6.009 5.146 -11.326 1.00 90.50 90 LEU A O 1
ATOM 689 N N . LEU A 1 91 ? 5.623 3.548 -9.797 1.00 92.69 91 LEU A N 1
ATOM 690 C CA . LEU A 1 91 ? 6.857 2.834 -10.098 1.00 92.69 91 LEU A CA 1
ATOM 691 C C . LEU A 1 91 ? 6.857 2.291 -11.532 1.00 92.69 91 LEU A C 1
ATOM 693 O O . LEU A 1 91 ? 7.877 2.395 -12.222 1.00 92.69 91 LEU A O 1
ATOM 697 N N . PHE A 1 92 ? 5.723 1.765 -12.002 1.00 94.50 92 PHE A N 1
ATOM 698 C CA . PHE A 1 92 ? 5.557 1.342 -13.389 1.00 94.50 92 PHE A CA 1
ATOM 699 C C . PHE A 1 92 ? 5.840 2.501 -14.348 1.00 94.50 92 PHE A C 1
ATOM 701 O O . PHE A 1 92 ? 6.619 2.347 -15.290 1.00 94.50 92 PHE A O 1
ATOM 708 N N . GLU A 1 93 ? 5.269 3.682 -14.097 1.00 95.44 93 GLU A N 1
ATOM 709 C CA . GLU A 1 93 ? 5.480 4.860 -14.938 1.00 95.44 93 GLU A CA 1
ATOM 710 C C . GLU A 1 93 ? 6.960 5.263 -15.006 1.00 95.44 93 GLU A C 1
ATOM 712 O O . GLU A 1 93 ? 7.499 5.473 -16.100 1.00 95.44 93 GLU A O 1
ATOM 717 N N . VAL A 1 94 ? 7.644 5.313 -13.860 1.00 96.19 94 VAL A N 1
ATOM 718 C CA . VAL A 1 94 ? 9.079 5.630 -13.788 1.00 96.19 94 VAL A CA 1
ATOM 719 C C . VAL A 1 94 ? 9.892 4.662 -14.653 1.00 96.19 94 VAL A C 1
ATOM 721 O O . VAL A 1 94 ? 10.709 5.088 -15.478 1.00 96.19 94 VAL A O 1
ATOM 724 N N . LYS A 1 95 ? 9.655 3.352 -14.509 1.00 95.62 95 LYS A N 1
ATOM 725 C CA . LYS A 1 95 ? 10.386 2.312 -15.251 1.00 95.62 95 LYS A CA 1
ATOM 726 C C . LYS A 1 95 ? 10.048 2.324 -16.744 1.00 95.62 95 LYS A C 1
ATOM 728 O O . LYS A 1 95 ? 10.955 2.206 -17.570 1.00 95.62 95 LYS A O 1
ATOM 733 N N . ALA A 1 96 ? 8.787 2.550 -17.111 1.00 95.62 96 ALA A N 1
ATOM 734 C CA . ALA A 1 96 ? 8.350 2.639 -18.503 1.00 95.62 96 ALA A CA 1
ATOM 735 C C . ALA A 1 96 ? 8.967 3.854 -19.219 1.00 95.62 96 ALA A C 1
ATOM 737 O O . ALA A 1 96 ? 9.458 3.740 -20.347 1.00 95.62 96 ALA A O 1
ATOM 738 N N . ARG A 1 97 ? 9.025 5.016 -18.552 1.00 96.69 97 ARG A N 1
ATOM 739 C CA . ARG A 1 97 ? 9.702 6.213 -19.081 1.00 96.69 97 ARG A CA 1
ATOM 740 C C . ARG A 1 97 ? 11.205 5.985 -19.246 1.00 96.69 97 ARG A C 1
ATOM 742 O O . ARG A 1 97 ? 11.763 6.357 -20.279 1.00 96.69 97 ARG A O 1
ATOM 749 N N . GLN A 1 98 ? 11.851 5.330 -18.280 1.00 96.38 98 GLN A N 1
ATOM 750 C CA . GLN A 1 98 ? 13.266 4.964 -18.379 1.00 96.38 98 GLN A CA 1
ATOM 751 C C . GLN A 1 98 ? 13.529 4.036 -19.577 1.00 96.38 98 GLN A C 1
ATOM 753 O O . GLN A 1 98 ? 14.450 4.289 -20.357 1.00 96.38 98 GLN A O 1
ATOM 758 N N . LEU A 1 99 ? 12.700 3.004 -19.765 1.00 95.88 99 LEU A N 1
ATOM 759 C CA . LEU A 1 99 ? 12.781 2.081 -20.900 1.00 95.88 99 LEU A CA 1
ATOM 760 C C . LEU A 1 99 ? 12.643 2.819 -22.240 1.00 95.88 99 LEU A C 1
ATOM 762 O O . LEU A 1 99 ? 13.460 2.617 -23.139 1.00 95.88 99 LEU A O 1
ATOM 766 N N . LYS A 1 100 ? 11.667 3.729 -22.358 1.00 94.31 100 LYS A N 1
ATOM 767 C CA . LYS A 1 100 ? 11.473 4.559 -23.558 1.00 94.31 100 LYS A CA 1
ATOM 768 C C . LYS A 1 100 ? 12.731 5.361 -23.905 1.00 94.31 100 LYS A C 1
ATOM 770 O O . LYS A 1 100 ? 13.160 5.373 -25.058 1.00 94.31 100 LYS A O 1
ATOM 775 N N . LEU A 1 101 ? 13.343 6.013 -22.918 1.00 94.62 101 LEU A N 1
ATOM 776 C CA . LEU A 1 101 ? 14.555 6.809 -23.132 1.00 94.62 101 LEU A CA 1
ATOM 777 C C . LEU A 1 101 ? 15.768 5.943 -23.495 1.00 94.62 101 LEU A C 1
ATOM 779 O O . LEU A 1 101 ? 16.570 6.348 -24.336 1.00 94.62 101 LEU A O 1
ATOM 783 N N . LEU A 1 102 ? 15.897 4.748 -22.913 1.00 93.38 102 LEU A N 1
ATOM 784 C CA . LEU A 1 102 ? 16.967 3.811 -23.268 1.00 93.38 102 LEU A CA 1
ATOM 785 C C . LEU A 1 102 ? 16.832 3.299 -24.703 1.00 93.38 102 LEU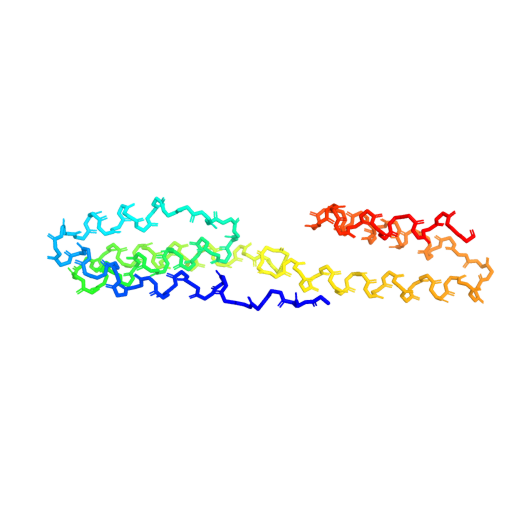 A C 1
ATOM 787 O O . LEU A 1 102 ? 17.841 3.257 -25.405 1.00 93.38 102 LEU A O 1
ATOM 791 N N . ARG A 1 103 ? 15.610 3.012 -25.173 1.00 91.50 103 ARG A N 1
ATOM 792 C CA . ARG A 1 103 ? 15.356 2.667 -26.582 1.00 91.50 103 ARG A CA 1
ATOM 793 C C . ARG A 1 103 ? 15.770 3.802 -27.510 1.00 91.50 103 ARG A C 1
ATOM 795 O O . ARG A 1 103 ? 16.571 3.588 -28.414 1.00 91.50 103 ARG A O 1
ATOM 802 N N . LEU A 1 104 ? 15.328 5.031 -27.236 1.00 91.56 104 LEU A N 1
ATOM 803 C CA . LEU A 1 104 ? 15.719 6.213 -28.020 1.00 91.56 104 LEU A CA 1
ATOM 804 C C . LEU A 1 104 ? 17.233 6.450 -28.027 1.00 91.56 104 LEU A C 1
ATOM 806 O O . LEU A 1 104 ? 17.785 6.928 -29.019 1.00 91.56 104 LEU A O 1
ATOM 810 N N . ARG A 1 105 ? 17.910 6.138 -26.918 1.00 90.69 105 ARG A N 1
ATOM 811 C CA . ARG A 1 105 ? 19.365 6.214 -26.831 1.00 90.69 105 ARG A CA 1
ATOM 812 C C . ARG A 1 105 ? 20.004 5.138 -27.703 1.00 90.69 105 ARG A C 1
ATOM 814 O O . ARG A 1 105 ? 20.845 5.480 -28.521 1.00 90.69 105 ARG A O 1
ATOM 821 N N . ALA A 1 106 ? 19.576 3.882 -27.594 1.00 90.00 106 ALA A N 1
ATOM 822 C CA . ALA A 1 106 ? 20.131 2.751 -28.337 1.00 90.00 106 ALA A CA 1
ATOM 823 C C . ALA A 1 106 ? 20.074 2.933 -29.865 1.00 90.00 106 ALA A C 1
ATOM 825 O O . ALA A 1 106 ? 20.946 2.435 -30.564 1.00 90.00 106 ALA A O 1
ATOM 826 N N . HIS A 1 107 ? 19.118 3.697 -30.396 1.00 85.25 107 HIS A N 1
ATOM 827 C CA . HIS A 1 107 ? 19.066 4.040 -31.823 1.00 85.25 107 HIS A CA 1
ATOM 828 C C . HIS A 1 107 ? 20.276 4.841 -32.326 1.00 85.25 107 HIS A C 1
ATOM 830 O O . HIS A 1 107 ? 20.604 4.768 -33.504 1.00 85.25 107 HIS A O 1
ATOM 836 N N . ARG A 1 108 ? 20.949 5.597 -31.451 1.00 87.25 108 ARG A N 1
ATOM 837 C CA . ARG A 1 108 ? 22.015 6.541 -31.831 1.00 87.25 108 ARG A CA 1
ATOM 838 C C . ARG A 1 108 ? 23.437 6.000 -31.652 1.00 87.25 108 ARG A C 1
ATOM 840 O O . ARG A 1 108 ? 24.376 6.678 -32.052 1.00 87.25 108 ARG A O 1
ATOM 847 N N . TYR A 1 109 ? 23.614 4.835 -31.026 1.00 84.00 109 TYR A N 1
ATOM 848 C CA . TYR A 1 109 ? 24.935 4.270 -30.708 1.00 84.00 109 TYR A CA 1
ATOM 849 C C . TYR A 1 109 ? 25.156 2.937 -31.430 1.00 84.00 109 TYR A C 1
ATOM 851 O O . TYR A 1 109 ? 24.228 2.142 -31.555 1.00 84.00 109 TYR A O 1
ATOM 859 N N . ALA A 1 110 ? 26.391 2.684 -31.873 1.00 72.88 110 ALA A N 1
ATOM 860 C CA . ALA A 1 110 ? 26.763 1.440 -32.551 1.00 72.88 110 ALA A CA 1
ATOM 861 C C . ALA A 1 110 ? 26.909 0.250 -31.580 1.00 72.88 110 ALA A C 1
ATOM 863 O O . ALA A 1 110 ? 26.474 -0.851 -31.902 1.00 72.88 110 ALA A O 1
ATOM 864 N N . ASP A 1 111 ? 27.447 0.475 -30.374 1.00 78.31 111 ASP A N 1
ATOM 865 C CA . ASP A 1 111 ? 27.561 -0.553 -29.331 1.00 78.31 111 ASP A CA 1
ATOM 866 C C . ASP A 1 111 ? 26.401 -0.446 -28.326 1.00 78.31 111 ASP A C 1
ATOM 868 O O . ASP A 1 111 ? 26.292 0.514 -27.556 1.00 78.31 111 ASP A O 1
ATOM 872 N N . LYS A 1 112 ? 25.495 -1.431 -28.372 1.00 88.19 112 LYS A N 1
ATOM 873 C CA . LYS A 1 112 ? 24.225 -1.437 -27.627 1.00 88.19 112 LYS A CA 1
ATOM 874 C C . LYS A 1 112 ? 24.170 -2.501 -26.531 1.00 88.19 112 LYS A C 1
ATOM 876 O O . LYS A 1 112 ? 23.168 -2.560 -25.821 1.00 88.19 112 LYS A O 1
ATOM 881 N N . ALA A 1 113 ? 25.212 -3.316 -26.349 1.00 89.69 113 ALA A N 1
ATOM 882 C CA . ALA A 1 113 ? 25.142 -4.502 -25.487 1.00 89.69 113 ALA A CA 1
ATOM 883 C C . ALA A 1 113 ? 24.741 -4.158 -24.039 1.00 89.69 113 ALA A C 1
ATOM 885 O O . ALA A 1 113 ? 23.824 -4.751 -23.466 1.00 89.69 113 ALA A O 1
ATOM 886 N N . LEU A 1 114 ? 25.364 -3.124 -23.465 1.00 89.50 114 LEU A N 1
ATOM 887 C CA . LEU A 1 114 ? 25.060 -2.668 -22.107 1.00 89.50 114 LEU A CA 1
ATOM 888 C C . LEU A 1 114 ? 23.671 -2.015 -21.989 1.00 89.50 114 LEU A C 1
ATOM 890 O O . LEU A 1 114 ? 23.030 -2.121 -20.941 1.00 89.50 114 LEU A O 1
ATOM 894 N N . LEU A 1 115 ? 23.193 -1.345 -23.042 1.00 91.19 115 LEU A N 1
ATOM 895 C CA . LEU A 1 115 ? 21.847 -0.763 -23.069 1.00 91.19 115 LEU A CA 1
ATOM 896 C C . LEU A 1 115 ? 20.784 -1.863 -23.134 1.00 91.19 115 LEU A C 1
ATOM 898 O O . LEU A 1 115 ? 19.820 -1.802 -22.376 1.00 91.19 115 LEU A O 1
ATOM 902 N N . ASN A 1 116 ? 20.996 -2.889 -23.960 1.00 91.06 116 ASN A N 1
ATOM 903 C CA . ASN A 1 116 ? 20.086 -4.025 -24.102 1.00 91.06 116 ASN A CA 1
ATOM 904 C C . ASN A 1 116 ? 19.916 -4.775 -22.780 1.00 91.06 116 ASN A C 1
ATOM 906 O O . ASN A 1 116 ? 18.789 -4.932 -22.319 1.00 91.06 116 ASN A O 1
ATOM 910 N N . ARG A 1 117 ? 21.018 -5.088 -22.084 1.00 93.38 117 ARG A N 1
ATOM 911 C CA . ARG A 1 117 ? 20.955 -5.729 -20.759 1.00 93.38 117 ARG A CA 1
ATOM 912 C C . ARG A 1 117 ? 20.164 -4.901 -19.739 1.00 93.38 117 ARG A C 1
ATOM 914 O O . ARG A 1 117 ? 19.399 -5.443 -18.947 1.00 93.38 117 ARG A O 1
ATOM 921 N N . LYS A 1 118 ? 20.322 -3.571 -19.748 1.00 94.25 118 LYS A N 1
ATOM 922 C CA . LYS A 1 118 ? 19.534 -2.677 -18.877 1.00 94.25 118 LYS A CA 1
ATOM 923 C C . LYS A 1 118 ? 18.050 -2.668 -19.251 1.00 94.25 118 LYS A C 1
ATOM 925 O O . LYS A 1 118 ? 17.212 -2.608 -18.356 1.00 94.25 118 LYS A O 1
ATOM 930 N N . MET A 1 119 ? 17.723 -2.713 -20.543 1.00 94.94 119 MET A N 1
ATOM 931 C CA . MET A 1 119 ? 16.338 -2.771 -21.018 1.00 94.94 119 MET A CA 1
ATOM 932 C C . MET A 1 119 ? 15.655 -4.090 -20.639 1.00 94.94 119 MET A C 1
ATOM 934 O O . MET A 1 119 ? 14.518 -4.045 -20.181 1.00 94.94 119 MET A O 1
ATOM 938 N N . GLU A 1 120 ? 16.344 -5.227 -20.744 1.00 94.88 120 GLU A N 1
ATOM 939 C CA . GLU A 1 120 ? 15.827 -6.540 -20.324 1.00 94.88 120 GLU A CA 1
ATOM 940 C C . GLU A 1 120 ? 15.486 -6.572 -18.828 1.00 94.88 120 GLU A C 1
ATOM 942 O O . GLU A 1 120 ? 14.392 -6.986 -18.450 1.00 94.88 120 GLU A O 1
ATOM 947 N N . ILE A 1 121 ? 16.373 -6.051 -17.970 1.00 95.56 121 ILE A N 1
ATOM 948 C CA . ILE A 1 121 ? 16.121 -5.952 -16.520 1.00 95.56 121 ILE A CA 1
ATOM 949 C C . ILE A 1 121 ? 14.890 -5.076 -16.232 1.00 95.56 121 ILE A C 1
ATOM 951 O O . ILE A 1 121 ? 14.061 -5.411 -15.380 1.00 95.56 121 ILE A O 1
ATOM 955 N N . LEU A 1 122 ? 14.753 -3.948 -16.939 1.00 95.44 122 LEU A N 1
ATOM 956 C CA . LEU A 1 122 ? 13.601 -3.057 -16.785 1.00 95.44 122 LEU A CA 1
ATOM 957 C C . LEU A 1 122 ? 12.300 -3.710 -17.239 1.00 95.44 122 LEU A C 1
ATOM 959 O O . LEU A 1 122 ? 11.299 -3.579 -16.541 1.00 95.44 122 LEU A O 1
ATOM 963 N N . LEU A 1 123 ? 12.313 -4.418 -18.369 1.00 95.12 123 LEU A N 1
ATOM 964 C CA . LEU A 1 123 ? 11.159 -5.175 -18.848 1.00 95.12 123 LEU A CA 1
ATOM 965 C C . LEU A 1 123 ? 10.756 -6.257 -17.846 1.00 95.12 123 LEU A C 1
ATOM 967 O O . LEU A 1 123 ? 9.584 -6.328 -17.493 1.00 95.12 123 LEU A O 1
ATOM 971 N N . GLY A 1 124 ? 11.716 -7.016 -17.309 1.00 95.06 124 GLY A N 1
ATOM 972 C CA . GLY A 1 124 ? 11.451 -7.992 -16.250 1.00 95.06 124 GLY A CA 1
ATOM 973 C C . GLY A 1 124 ? 10.774 -7.353 -15.035 1.00 95.06 124 GLY A C 1
ATOM 974 O O . GLY A 1 124 ? 9.761 -7.850 -14.556 1.00 95.06 124 GLY A O 1
ATOM 975 N N . THR A 1 125 ? 11.264 -6.192 -14.594 1.00 94.25 125 THR A N 1
ATOM 976 C CA . THR A 1 125 ? 10.666 -5.455 -13.467 1.00 94.25 125 THR A CA 1
ATOM 977 C C . THR A 1 125 ? 9.250 -4.962 -13.793 1.00 94.25 125 THR A C 1
ATOM 979 O O . THR A 1 125 ? 8.347 -5.084 -12.972 1.00 94.25 125 THR A O 1
ATOM 982 N N . LEU A 1 126 ? 9.019 -4.429 -14.995 1.00 95.50 126 LEU A N 1
ATOM 983 C CA . LEU A 1 126 ? 7.691 -3.983 -15.430 1.00 95.50 126 LEU A CA 1
ATOM 984 C C . LEU A 1 126 ? 6.685 -5.139 -15.458 1.00 95.50 126 LEU A C 1
ATOM 986 O O . LEU A 1 126 ? 5.562 -4.959 -15.002 1.00 95.50 126 LEU A O 1
ATOM 990 N N . VAL A 1 127 ? 7.103 -6.325 -15.913 1.00 95.19 127 VAL A N 1
ATOM 991 C CA . VAL A 1 127 ? 6.274 -7.542 -15.902 1.00 95.19 127 VAL A CA 1
ATOM 992 C C . VAL A 1 127 ? 5.927 -7.974 -14.475 1.00 95.19 127 VAL A C 1
ATOM 994 O O . VAL A 1 127 ? 4.796 -8.384 -14.238 1.00 95.19 127 VAL A O 1
ATOM 997 N N . THR A 1 128 ? 6.854 -7.851 -13.515 1.00 93.94 128 THR A N 1
ATOM 998 C CA . THR A 1 128 ? 6.554 -8.164 -12.103 1.00 93.94 128 THR A CA 1
ATOM 999 C C . THR A 1 128 ? 5.570 -7.190 -11.458 1.00 93.94 128 THR A C 1
ATOM 1001 O O . THR A 1 128 ? 4.878 -7.577 -10.523 1.00 93.94 128 THR A O 1
ATOM 1004 N N . ILE A 1 129 ? 5.510 -5.943 -11.939 1.00 91.62 129 ILE A N 1
ATOM 1005 C CA . ILE A 1 129 ? 4.576 -4.930 -11.431 1.00 91.62 129 ILE A CA 1
ATOM 1006 C C . ILE A 1 129 ? 3.198 -5.111 -12.073 1.00 91.62 129 ILE A C 1
ATOM 1008 O O . ILE A 1 129 ? 2.199 -5.172 -11.365 1.00 91.62 129 ILE A O 1
ATOM 1012 N N . ASP A 1 130 ? 3.141 -5.189 -13.406 1.00 91.94 130 ASP A N 1
ATOM 1013 C CA . ASP A 1 130 ? 1.898 -5.385 -14.151 1.00 91.94 130 ASP A CA 1
ATOM 1014 C C . ASP A 1 130 ? 2.178 -6.072 -15.505 1.00 91.94 130 ASP A C 1
ATOM 1016 O O . ASP A 1 130 ? 2.646 -5.420 -16.451 1.00 91.94 130 ASP A O 1
ATOM 1020 N N . PRO A 1 131 ? 1.881 -7.378 -15.643 1.00 92.88 131 PRO A N 1
ATOM 1021 C CA . PRO A 1 131 ? 2.155 -8.120 -16.869 1.00 92.88 131 PRO A CA 1
ATOM 1022 C C . PRO A 1 131 ? 1.268 -7.681 -18.042 1.00 92.88 131 PRO A C 1
ATOM 1024 O O . PRO A 1 131 ? 1.714 -7.728 -19.190 1.00 92.88 131 PRO A O 1
ATOM 1027 N N . VAL A 1 132 ? 0.040 -7.219 -17.781 1.00 92.50 132 VAL A N 1
ATOM 1028 C CA . VAL A 1 132 ? -0.905 -6.793 -18.825 1.00 92.50 132 VAL A CA 1
ATOM 1029 C C . VAL A 1 132 ? -0.424 -5.490 -19.453 1.00 92.50 132 VAL A C 1
ATOM 1031 O O . VAL A 1 132 ? -0.321 -5.385 -20.677 1.00 92.50 132 VAL A O 1
ATOM 1034 N N . ARG A 1 133 ? -0.050 -4.507 -18.627 1.00 91.81 133 ARG A N 1
ATOM 1035 C CA . ARG A 1 133 ? 0.528 -3.244 -19.109 1.00 91.81 133 ARG A CA 1
ATOM 1036 C C . ARG A 1 133 ? 1.902 -3.457 -19.741 1.00 91.81 133 ARG A C 1
ATOM 1038 O O . ARG A 1 133 ? 2.234 -2.774 -20.711 1.00 91.81 133 ARG A O 1
ATOM 1045 N N . ALA A 1 134 ? 2.705 -4.383 -19.216 1.00 94.31 134 ALA A N 1
ATOM 1046 C CA . ALA A 1 134 ? 4.032 -4.677 -19.751 1.00 94.31 134 ALA A CA 1
ATOM 1047 C C . ALA A 1 134 ? 3.995 -5.369 -21.124 1.00 94.31 134 ALA A C 1
ATOM 1049 O O . ALA A 1 134 ? 4.882 -5.107 -21.937 1.00 94.31 134 ALA A O 1
ATOM 1050 N N . ALA A 1 135 ? 2.975 -6.180 -21.427 1.00 92.31 135 ALA A N 1
ATOM 1051 C CA . ALA A 1 135 ? 2.860 -6.892 -22.706 1.00 92.31 135 ALA A CA 1
ATOM 1052 C C . ALA A 1 135 ? 2.962 -5.949 -23.923 1.00 92.31 135 ALA A C 1
ATOM 1054 O O . ALA A 1 135 ? 3.755 -6.183 -24.834 1.00 92.31 135 ALA A O 1
ATOM 1055 N N . VAL A 1 136 ? 2.276 -4.801 -23.875 1.00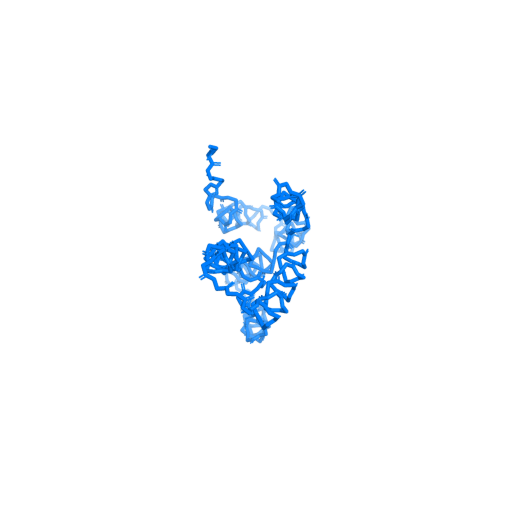 91.44 136 VAL A N 1
ATOM 1056 C CA . VAL A 1 136 ? 2.319 -3.774 -24.937 1.00 91.44 136 VAL A CA 1
ATOM 1057 C C . VAL A 1 136 ? 3.735 -3.204 -25.133 1.00 91.44 136 VAL A C 1
ATOM 1059 O O . VAL A 1 136 ? 4.138 -2.817 -26.235 1.00 91.44 136 VAL A O 1
ATOM 1062 N N . LEU A 1 137 ? 4.528 -3.150 -24.060 1.00 89.12 137 LEU A N 1
ATOM 1063 C CA . LEU A 1 137 ? 5.911 -2.681 -24.107 1.00 89.12 137 LEU A CA 1
ATOM 1064 C C . LEU A 1 137 ? 6.859 -3.740 -24.686 1.00 89.12 137 LEU A C 1
ATOM 1066 O O . LEU A 1 137 ? 7.879 -3.356 -25.256 1.00 89.12 137 LEU A O 1
ATOM 1070 N N . CYS A 1 138 ? 6.550 -5.032 -24.592 1.00 86.06 138 CYS A N 1
ATOM 1071 C CA . CYS A 1 138 ? 7.349 -6.106 -25.192 1.00 86.06 138 CYS A CA 1
ATOM 1072 C C . CYS A 1 138 ? 7.206 -6.147 -26.724 1.00 86.06 138 CYS A C 1
ATOM 1074 O O . CYS A 1 138 ? 8.205 -6.257 -27.439 1.00 86.06 138 CYS A O 1
ATOM 1076 N N . ASP A 1 139 ? 5.988 -5.966 -27.240 1.00 75.75 139 ASP A N 1
ATOM 1077 C CA . ASP A 1 139 ? 5.699 -6.044 -28.683 1.00 75.75 139 ASP A CA 1
ATOM 1078 C C . ASP A 1 139 ? 6.384 -4.936 -29.492 1.00 75.75 139 ASP A C 1
ATOM 1080 O O . ASP A 1 139 ? 6.780 -5.116 -30.644 1.00 75.75 139 ASP A O 1
ATOM 1084 N N . THR A 1 140 ? 6.593 -3.780 -28.865 1.00 61.69 140 THR A N 1
ATOM 1085 C CA . THR A 1 140 ? 7.291 -2.640 -29.474 1.00 61.69 140 THR A CA 1
ATOM 1086 C C . THR A 1 140 ? 8.798 -2.859 -29.651 1.00 61.69 140 THR A C 1
ATOM 1088 O O . THR A 1 140 ? 9.437 -2.015 -30.265 1.00 61.69 140 THR A O 1
ATOM 1091 N N . GLN A 1 141 ? 9.383 -3.960 -29.156 1.00 57.78 141 GLN A N 1
ATOM 1092 C CA . GLN A 1 141 ? 10.783 -4.317 -29.454 1.00 57.78 141 GLN A CA 1
ATOM 1093 C C . GLN A 1 141 ? 10.965 -5.093 -30.757 1.00 57.78 141 GLN A C 1
ATOM 1095 O O . GLN A 1 141 ? 12.065 -5.099 -31.292 1.00 57.78 141 GLN A O 1
ATOM 1100 N N . HIS A 1 142 ? 9.914 -5.747 -31.254 1.00 52.41 142 HIS A N 1
ATOM 1101 C CA . HIS A 1 142 ? 9.990 -6.639 -32.417 1.00 52.41 142 HIS A CA 1
ATOM 1102 C C . HIS A 1 142 ? 9.503 -5.978 -33.716 1.00 52.41 142 HIS A C 1
ATOM 1104 O O . HIS A 1 142 ? 9.487 -6.616 -34.764 1.00 52.41 142 HIS A O 1
ATOM 1110 N N . LYS A 1 143 ? 9.058 -4.717 -33.642 1.00 49.19 143 LYS A N 1
ATOM 1111 C CA . LYS A 1 143 ? 8.518 -3.949 -34.774 1.00 49.19 143 LYS A CA 1
ATOM 1112 C C . LYS A 1 143 ? 9.524 -2.989 -35.426 1.00 49.19 143 LYS A C 1
ATOM 1114 O O . LYS A 1 143 ? 9.112 -2.236 -36.305 1.00 49.19 143 LYS A O 1
ATOM 1119 N N . GLU A 1 144 ? 10.793 -3.012 -35.021 1.00 41.03 144 GLU A N 1
ATOM 1120 C CA . GLU A 1 144 ? 11.872 -2.184 -35.590 1.00 41.03 144 GLU A CA 1
ATOM 1121 C C . GLU A 1 144 ? 12.942 -3.029 -36.283 1.00 41.03 144 GLU A C 1
ATOM 1123 O O . GLU A 1 144 ? 13.347 -4.061 -35.700 1.00 41.03 144 GLU A O 1
#